Protein AF-A0A830DIE6-F1 (afdb_monomer)

Radius of gyration: 22.25 Å; Cα contacts (8 Å, |Δi|>4): 20; chains: 1; bounding box: 47×18×59 Å

Sequence (75 aa):
MQKVEDALENDLSDSNSLVVKCNSLLVDIENEITIVHNFIRNKYRSKFPDLESLVNHPIDYARLVKKIGNETDLT

InterPro domains:
  IPR002687 Nop domain [PF01798] (25-73)
  IPR012976 NOSIC [SM00931] (18-70)
  IPR027105 U4/U6 small nuclear ribonucleoprotein Prp31 [PTHR13904] (1-75)
  IPR036070 Nop domain superfamily [SSF89124] (14-74)

pLDDT: mean 88.37, std 10.96, range [55.53, 98.56]

Solvent-accessible surfa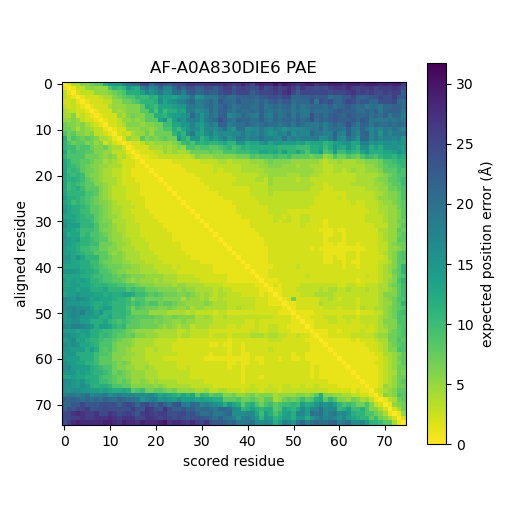ce area (backbone atoms only — not comparable to full-atom values): 4404 Å² total; per-residue (Å²): 111,69,74,59,54,58,52,52,53,48,55,53,50,53,52,50,52,50,53,52,53,51,53,55,52,50,53,53,50,55,50,50,51,51,53,52,35,51,54,52,46,69,67,43,39,86,79,49,58,63,55,58,80,74,37,81,51,55,68,60,37,52,51,47,52,63,70,48,62,87,65,86,75,93,124

Nearest PDB structures (foldseek):
  3siv-assembly1_E  TM=8.938E-01  e=4.057E-03  Homo sapiens
  2ozb-assembly1_B  TM=8.923E-01  e=3.787E-03  Homo sapiens
  8r0a-assembly1_L  TM=8.864E-01  e=1.400E-02  Homo sapiens

Foldseek 3Di:
DVVVVVVVVVVVVVVVVVVVVVVVVVVVVVVVLVVVLVVLLVVCCVLPVCLCVVDVDSVVSVVVCVVCPPPNDPD

Structure (mmCIF, N/CA/C/O backbone):
data_AF-A0A830DIE6-F1
#
_entry.id   AF-A0A830DIE6-F1
#
loop_
_atom_site.group_PDB
_atom_site.id
_atom_site.type_symbol
_atom_site.label_atom_id
_atom_site.label_alt_id
_atom_site.label_comp_id
_atom_site.label_asym_id
_atom_site.label_entity_id
_atom_site.label_seq_id
_atom_site.pdbx_PDB_ins_code
_atom_site.Cartn_x
_atom_site.Cartn_y
_atom_site.Cartn_z
_atom_site.occupancy
_atom_site.B_iso_or_equiv
_atom_site.auth_seq_id
_atom_site.auth_comp_id
_atom_site.auth_asym_id
_atom_site.auth_atom_id
_atom_site.pdbx_PDB_model_num
ATOM 1 N N . MET A 1 1 ? 26.444 -7.445 -42.430 1.00 62.78 1 MET A N 1
ATOM 2 C CA . MET A 1 1 ? 26.592 -8.001 -41.072 1.00 62.78 1 MET A CA 1
ATOM 3 C C . MET A 1 1 ? 26.529 -6.878 -40.041 1.00 62.78 1 MET A C 1
ATOM 5 O O . MET A 1 1 ? 25.552 -6.883 -39.316 1.00 62.78 1 MET A O 1
ATOM 9 N N . GLN A 1 2 ? 27.355 -5.824 -40.137 1.00 69.81 2 GLN A N 1
ATOM 10 C CA . GLN A 1 2 ? 27.312 -4.640 -39.246 1.00 69.81 2 GLN A CA 1
ATOM 11 C C . GLN A 1 2 ? 25.913 -4.043 -38.964 1.00 69.81 2 GLN A C 1
ATOM 13 O O . GLN A 1 2 ? 25.516 -3.913 -37.820 1.00 69.81 2 GLN A O 1
ATOM 18 N N . LYS A 1 3 ? 25.098 -3.772 -39.996 1.00 74.44 3 LYS A N 1
ATOM 19 C CA . LYS A 1 3 ? 23.747 -3.192 -39.809 1.00 74.44 3 LYS A CA 1
ATOM 20 C C . LYS A 1 3 ? 22.773 -4.067 -39.005 1.00 74.44 3 LYS A C 1
ATOM 22 O O . LYS A 1 3 ? 21.780 -3.555 -38.506 1.00 74.44 3 LYS A O 1
ATOM 27 N N . VAL A 1 4 ? 22.999 -5.381 -38.970 1.00 78.31 4 VAL A N 1
ATOM 28 C CA . VAL A 1 4 ? 22.151 -6.324 -38.222 1.00 78.31 4 VAL A CA 1
ATOM 29 C C . VAL A 1 4 ? 22.579 -6.355 -36.756 1.00 78.31 4 VAL A C 1
ATOM 31 O O . VAL A 1 4 ? 21.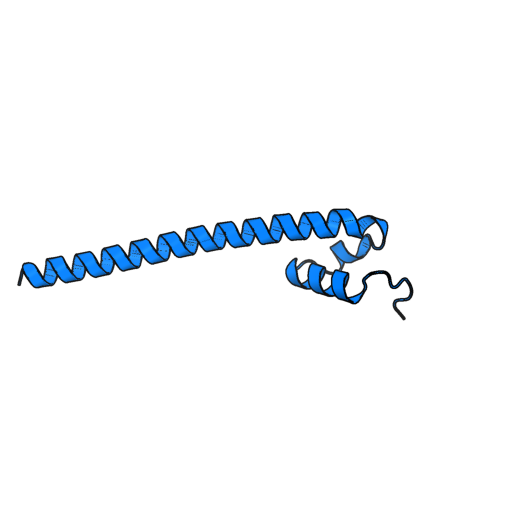726 -6.419 -35.882 1.00 78.31 4 VAL A O 1
ATOM 34 N N . GLU A 1 5 ? 23.883 -6.252 -36.496 1.00 74.38 5 GLU A N 1
ATOM 35 C CA . GLU A 1 5 ? 24.447 -6.154 -35.147 1.00 74.38 5 GLU A CA 1
ATOM 36 C C . GLU A 1 5 ? 24.038 -4.834 -34.478 1.00 74.38 5 GLU A C 1
ATOM 38 O O . GLU A 1 5 ? 23.517 -4.865 -33.367 1.00 74.38 5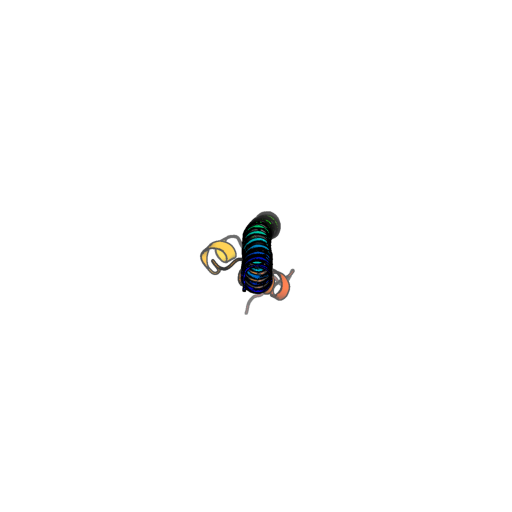 GLU A O 1
ATOM 43 N N . ASP A 1 6 ? 24.126 -3.708 -35.196 1.00 75.69 6 ASP A N 1
ATOM 44 C CA . ASP A 1 6 ? 23.723 -2.389 -34.682 1.00 75.69 6 ASP A CA 1
ATOM 45 C C . ASP A 1 6 ? 22.214 -2.329 -34.344 1.00 75.69 6 ASP A C 1
ATOM 47 O O . ASP A 1 6 ? 21.802 -1.698 -33.371 1.00 75.69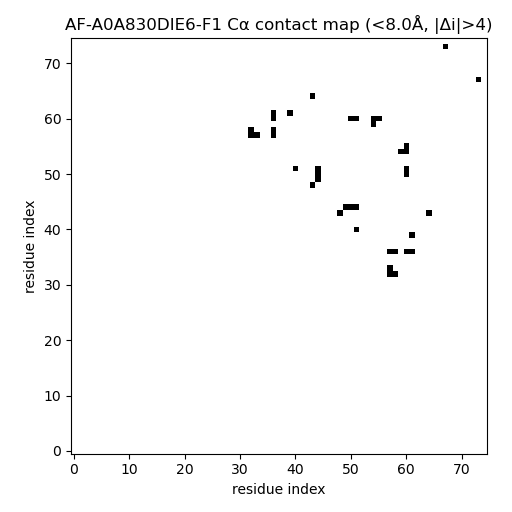 6 ASP A O 1
ATOM 51 N N . ALA A 1 7 ? 21.365 -2.994 -35.140 1.00 75.62 7 ALA A N 1
ATOM 52 C CA . ALA A 1 7 ? 19.924 -3.066 -34.887 1.00 75.62 7 ALA A CA 1
ATOM 53 C C . ALA A 1 7 ? 19.595 -3.949 -33.672 1.00 75.62 7 ALA A C 1
ATOM 55 O O . ALA A 1 7 ? 18.729 -3.599 -32.873 1.00 75.62 7 ALA A O 1
ATOM 56 N N . LEU A 1 8 ? 20.312 -5.066 -33.512 1.00 73.94 8 LEU A N 1
ATOM 57 C CA . LEU A 1 8 ? 20.139 -5.971 -32.378 1.00 73.94 8 LEU A CA 1
ATOM 58 C C . LEU A 1 8 ? 20.593 -5.319 -31.061 1.00 73.94 8 LEU A C 1
ATOM 60 O O . LEU A 1 8 ? 19.946 -5.493 -30.031 1.00 73.94 8 LEU A O 1
ATOM 64 N N . GLU A 1 9 ? 21.678 -4.543 -31.096 1.00 73.81 9 GLU A N 1
ATOM 65 C CA . GLU A 1 9 ? 22.179 -3.789 -29.943 1.00 73.81 9 GLU A CA 1
ATOM 66 C C . GLU A 1 9 ? 21.213 -2.669 -29.522 1.00 73.81 9 GLU A C 1
ATOM 68 O O . GLU A 1 9 ? 20.992 -2.462 -28.326 1.00 73.81 9 GLU A O 1
ATOM 73 N N . ASN A 1 10 ? 20.561 -2.009 -30.484 1.00 75.00 10 ASN A N 1
ATOM 74 C CA . ASN A 1 10 ? 19.567 -0.975 -30.201 1.00 75.00 10 ASN A CA 1
ATOM 75 C C . ASN A 1 10 ? 18.302 -1.546 -29.527 1.00 75.00 10 ASN A C 1
ATOM 77 O O . ASN A 1 10 ? 17.890 -1.039 -28.483 1.00 75.00 10 ASN A O 1
ATOM 81 N N . ASP A 1 11 ? 17.757 -2.660 -30.032 1.00 74.44 11 ASP A N 1
ATOM 82 C CA . ASP A 1 11 ? 16.594 -3.343 -29.432 1.00 74.44 11 ASP A CA 1
ATOM 83 C C . ASP A 1 11 ? 16.876 -3.815 -27.990 1.00 74.44 11 ASP A C 1
ATOM 85 O O . ASP A 1 11 ? 16.034 -3.688 -27.092 1.00 74.44 11 ASP A O 1
ATOM 89 N N . LEU A 1 12 ? 18.085 -4.329 -27.735 1.00 75.56 12 LEU A N 1
ATOM 90 C CA . LEU A 1 12 ? 18.533 -4.704 -26.390 1.00 75.56 12 LEU A CA 1
ATOM 91 C C . LEU A 1 12 ? 18.632 -3.482 -25.464 1.00 75.56 12 LEU A C 1
ATOM 93 O O . LEU A 1 12 ? 18.273 -3.565 -24.285 1.00 75.56 12 LEU A O 1
ATOM 97 N N . SER A 1 13 ? 19.096 -2.343 -25.986 1.00 78.19 13 SER A N 1
ATOM 98 C CA . SER A 1 13 ? 19.206 -1.092 -25.231 1.00 78.19 13 SER A CA 1
ATOM 99 C C . SER A 1 13 ? 17.834 -0.532 -24.833 1.00 78.19 13 SER A C 1
ATOM 101 O O . SER A 1 13 ? 17.634 -0.159 -23.670 1.00 78.19 13 SER A O 1
ATOM 103 N N . ASP A 1 14 ? 16.858 -0.581 -25.743 1.00 82.00 14 ASP A N 1
ATOM 104 C CA . ASP A 1 14 ? 15.486 -0.133 -25.506 1.00 82.00 14 ASP A CA 1
ATOM 105 C C . ASP A 1 14 ? 14.770 -1.028 -24.487 1.00 82.00 14 ASP A C 1
ATOM 107 O O . ASP A 1 14 ? 14.128 -0.531 -23.554 1.00 82.00 14 ASP A O 1
ATOM 111 N N . SER A 1 15 ? 14.945 -2.350 -24.593 1.00 84.88 15 SER A N 1
ATOM 112 C CA . SER A 1 15 ? 14.416 -3.311 -23.617 1.00 84.88 15 SER A CA 1
ATOM 113 C C . SER A 1 15 ? 14.980 -3.065 -22.214 1.00 84.88 15 SER A C 1
ATOM 115 O O . SER A 1 15 ? 14.230 -3.010 -21.237 1.00 84.88 15 SER A O 1
ATOM 117 N N . ASN A 1 16 ? 16.294 -2.862 -22.091 1.00 87.19 16 A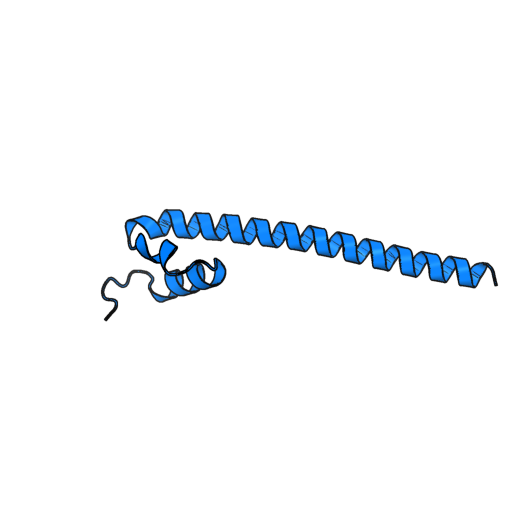SN A N 1
ATOM 118 C CA . ASN A 1 16 ? 16.922 -2.571 -20.801 1.00 87.19 16 ASN A CA 1
ATOM 119 C C . ASN A 1 16 ? 16.430 -1.238 -20.215 1.00 87.19 16 ASN A C 1
ATOM 121 O O . ASN A 1 16 ? 16.143 -1.159 -19.019 1.00 87.19 16 ASN A O 1
ATOM 125 N N . SER A 1 17 ? 16.267 -0.209 -21.053 1.00 91.25 17 SER A N 1
ATOM 126 C CA . SER A 1 17 ? 15.691 1.078 -20.645 1.00 91.25 17 SER A CA 1
ATOM 127 C C . SER A 1 17 ? 14.270 0.918 -20.099 1.00 91.25 17 SER A C 1
ATOM 129 O O . SER A 1 17 ? 13.928 1.505 -19.069 1.00 91.25 17 SER A O 1
ATOM 131 N N . LEU A 1 18 ? 13.443 0.097 -20.751 1.00 93.19 18 LEU A N 1
ATOM 132 C CA . LEU A 1 18 ? 12.083 -0.182 -20.301 1.00 93.19 18 LEU A CA 1
ATOM 133 C C . LEU A 1 18 ? 12.070 -0.885 -18.942 1.00 93.19 18 LEU A C 1
ATOM 135 O O . LEU A 1 18 ? 11.341 -0.456 -18.052 1.00 93.19 18 LEU A O 1
ATOM 139 N N . VAL A 1 19 ? 12.905 -1.910 -18.753 1.00 94.94 19 VAL A N 1
ATOM 140 C CA . VAL A 1 19 ? 13.004 -2.630 -17.472 1.00 94.94 19 VAL A CA 1
ATOM 141 C C . VAL A 1 19 ? 13.404 -1.685 -16.340 1.00 94.94 19 VAL A C 1
ATOM 143 O O . VAL A 1 19 ? 12.783 -1.705 -15.278 1.00 94.94 19 VAL A O 1
ATOM 146 N N . VAL A 1 20 ? 14.388 -0.808 -16.567 1.00 95.94 20 VAL A N 1
ATOM 147 C CA . VAL A 1 20 ? 14.800 0.193 -15.571 1.00 95.94 20 VAL A CA 1
ATOM 148 C C . VAL A 1 20 ? 13.638 1.125 -15.219 1.00 95.94 20 VAL A C 1
ATOM 150 O O . VAL A 1 20 ? 13.366 1.329 -14.037 1.00 95.94 20 VAL A O 1
ATOM 153 N N . LYS A 1 21 ? 12.904 1.633 -16.218 1.00 96.38 21 LYS A N 1
ATOM 154 C CA . LYS A 1 21 ? 11.721 2.482 -15.992 1.00 96.38 21 LYS A CA 1
ATOM 155 C C . LYS A 1 21 ? 10.628 1.754 -15.210 1.00 96.38 21 LYS A C 1
ATOM 157 O O . LYS A 1 21 ? 10.052 2.336 -14.295 1.00 96.38 21 LYS A O 1
ATOM 162 N N . CYS A 1 22 ? 10.352 0.492 -15.541 1.00 97.19 22 CYS A N 1
ATOM 163 C CA . CYS A 1 22 ? 9.388 -0.330 -14.813 1.00 97.19 22 CYS A CA 1
ATOM 164 C C . CYS A 1 22 ? 9.801 -0.512 -13.350 1.00 97.19 22 CYS A C 1
ATOM 166 O O . CYS A 1 22 ? 8.964 -0.365 -12.467 1.00 97.19 22 CYS A O 1
ATOM 168 N N . ASN A 1 23 ? 11.082 -0.765 -13.083 1.00 96.75 23 ASN A N 1
ATOM 169 C CA . ASN A 1 23 ? 11.582 -0.906 -11.718 1.00 96.75 23 ASN A CA 1
ATOM 170 C C . ASN A 1 23 ? 11.473 0.402 -10.926 1.00 96.75 23 ASN A C 1
ATOM 172 O O . ASN A 1 23 ? 11.067 0.369 -9.769 1.00 96.75 23 ASN A O 1
ATOM 176 N N . SER A 1 24 ? 11.766 1.553 -11.541 1.00 97.62 24 SER A N 1
ATOM 177 C CA . SER A 1 24 ? 11.525 2.857 -10.907 1.00 97.62 24 SER A CA 1
ATOM 178 C C . SER A 1 24 ? 10.047 3.050 -10.562 1.00 97.62 24 SER A C 1
ATOM 180 O O . SER A 1 24 ? 9.727 3.410 -9.434 1.00 97.62 24 SER A O 1
ATOM 182 N N . LEU A 1 25 ? 9.144 2.717 -11.490 1.00 98.19 25 LEU A N 1
ATOM 183 C CA . LEU A 1 25 ? 7.704 2.807 -11.253 1.00 98.19 25 LEU A CA 1
ATOM 184 C C . LEU A 1 25 ? 7.234 1.870 -10.127 1.00 98.19 25 LEU A C 1
ATOM 186 O O . LEU A 1 25 ? 6.342 2.233 -9.365 1.00 98.19 25 LEU A O 1
ATOM 190 N N . LEU A 1 26 ? 7.822 0.676 -10.002 1.00 98.25 26 LEU A N 1
ATOM 191 C CA . LEU A 1 26 ? 7.512 -0.245 -8.904 1.00 98.25 26 LEU A CA 1
ATOM 192 C C . LEU A 1 26 ? 7.857 0.369 -7.544 1.00 98.25 26 LEU A C 1
ATOM 194 O O . LEU A 1 26 ? 7.030 0.315 -6.637 1.00 98.25 26 LEU A O 1
ATOM 198 N N . VAL A 1 27 ? 9.024 1.008 -7.426 1.00 98.31 27 VAL A N 1
ATOM 199 C CA . VAL A 1 27 ? 9.428 1.708 -6.196 1.00 98.31 27 VAL A CA 1
ATOM 200 C C . VAL A 1 27 ? 8.454 2.844 -5.867 1.00 98.31 27 VAL A C 1
ATOM 202 O O . VAL A 1 27 ? 8.049 2.996 -4.715 1.00 98.31 27 VAL A O 1
ATOM 205 N N . ASP A 1 28 ? 8.026 3.614 -6.869 1.00 98.56 28 ASP A N 1
ATOM 206 C CA . ASP A 1 28 ? 7.041 4.684 -6.673 1.00 98.56 28 ASP A CA 1
ATOM 207 C C . ASP A 1 28 ? 5.697 4.131 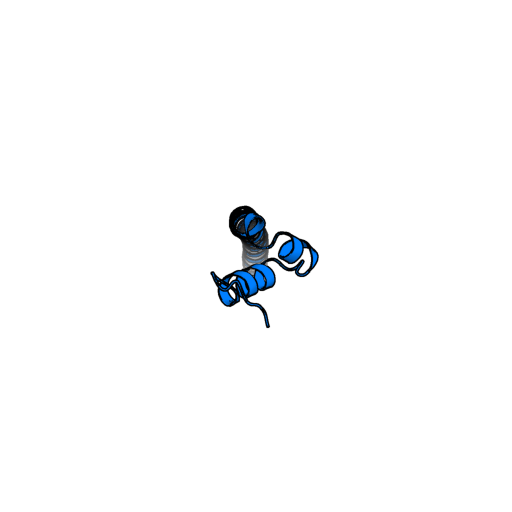-6.169 1.00 98.56 28 ASP A C 1
ATOM 209 O O . ASP A 1 28 ? 5.111 4.668 -5.229 1.00 98.56 28 ASP A O 1
ATOM 213 N N . ILE A 1 29 ? 5.233 3.008 -6.728 1.00 98.44 29 ILE A N 1
ATOM 214 C CA . ILE A 1 29 ? 4.006 2.332 -6.283 1.00 98.44 29 ILE A CA 1
ATOM 215 C C . ILE A 1 29 ? 4.133 1.841 -4.832 1.00 98.44 29 ILE A C 1
ATOM 217 O O . ILE A 1 29 ? 3.201 2.014 -4.045 1.00 98.44 29 ILE A O 1
ATOM 221 N N . GLU A 1 30 ? 5.266 1.249 -4.450 1.00 98.31 30 GLU A N 1
ATOM 222 C CA . GLU A 1 30 ? 5.514 0.797 -3.072 1.00 98.31 30 GLU A CA 1
ATOM 223 C C . GLU A 1 30 ? 5.504 1.964 -2.067 1.00 98.31 30 GLU A C 1
ATOM 225 O O . GLU A 1 30 ? 4.935 1.853 -0.970 1.00 98.31 30 GLU A O 1
ATOM 230 N N . ASN A 1 31 ? 6.063 3.111 -2.461 1.00 98.50 31 ASN A N 1
ATOM 231 C CA . ASN A 1 31 ? 6.025 4.337 -1.666 1.00 98.50 31 ASN A CA 1
ATOM 232 C C . ASN A 1 31 ? 4.587 4.841 -1.477 1.00 98.50 31 ASN A C 1
ATOM 234 O O . ASN A 1 31 ? 4.177 5.122 -0.348 1.00 98.50 31 ASN A O 1
ATOM 238 N N . GLU A 1 32 ? 3.789 4.888 -2.545 1.00 98.44 32 GLU A N 1
ATOM 239 C CA . GLU A 1 32 ? 2.382 5.301 -2.479 1.00 98.44 32 GLU A CA 1
ATOM 240 C C . GLU A 1 32 ? 1.539 4.364 -1.602 1.00 98.44 32 GLU A C 1
ATOM 242 O O . GLU A 1 32 ? 0.749 4.825 -0.771 1.00 98.44 32 GLU A O 1
ATOM 247 N N . ILE A 1 33 ? 1.748 3.043 -1.694 1.00 98.31 33 ILE A N 1
ATOM 248 C CA . ILE A 1 33 ? 1.097 2.066 -0.804 1.00 98.31 33 ILE A CA 1
ATOM 249 C C . ILE A 1 33 ? 1.409 2.390 0.661 1.00 98.31 33 ILE A C 1
ATOM 251 O O . ILE A 1 33 ? 0.506 2.389 1.503 1.00 98.31 33 ILE A O 1
ATOM 255 N N . THR A 1 34 ? 2.668 2.707 0.967 1.00 98.00 34 THR A N 1
ATOM 256 C CA . THR A 1 34 ? 3.106 3.054 2.325 1.00 98.00 34 THR A CA 1
ATOM 257 C C . THR A 1 34 ? 2.456 4.349 2.820 1.00 98.00 34 THR A C 1
ATOM 259 O O . THR A 1 34 ? 1.970 4.407 3.955 1.00 98.00 34 THR A O 1
ATOM 262 N N . ILE A 1 35 ? 2.393 5.383 1.975 1.00 98.31 35 ILE A N 1
ATOM 263 C CA . ILE A 1 35 ? 1.756 6.670 2.294 1.00 98.31 35 ILE A CA 1
ATOM 264 C C . ILE A 1 35 ? 0.266 6.472 2.596 1.00 98.31 35 ILE A C 1
ATOM 266 O O . ILE A 1 35 ? -0.220 6.903 3.647 1.00 98.31 35 ILE A O 1
ATOM 270 N N . VAL A 1 36 ? -0.455 5.771 1.717 1.00 97.94 36 VAL A N 1
ATOM 271 C CA . VAL A 1 36 ? -1.892 5.508 1.877 1.00 97.94 36 VAL A CA 1
ATOM 272 C C . VAL A 1 36 ? -2.163 4.648 3.111 1.00 97.94 36 VAL A C 1
ATOM 274 O O . VAL A 1 36 ? -3.074 4.953 3.884 1.00 97.94 36 VAL A O 1
ATOM 277 N N . HIS A 1 37 ? -1.362 3.607 3.351 1.00 97.75 37 HIS A N 1
ATOM 278 C CA . HIS A 1 37 ? -1.495 2.774 4.545 1.00 97.75 37 HIS A CA 1
ATOM 279 C C . HIS A 1 37 ? -1.338 3.595 5.830 1.00 97.75 37 HIS A C 1
ATOM 281 O O . HIS A 1 37 ? -2.199 3.529 6.709 1.00 97.75 37 HIS A O 1
ATOM 287 N N . ASN A 1 38 ? -0.298 4.431 5.917 1.00 96.94 38 ASN A N 1
ATOM 288 C CA . ASN A 1 38 ? -0.077 5.306 7.068 1.00 96.94 38 ASN A CA 1
ATOM 289 C C . ASN A 1 38 ? -1.223 6.308 7.262 1.00 96.94 38 ASN A C 1
ATOM 291 O O . ASN A 1 38 ? -1.642 6.546 8.396 1.00 96.94 38 ASN A O 1
ATOM 295 N N . PHE A 1 39 ? -1.772 6.860 6.176 1.00 97.12 39 PHE A N 1
ATOM 296 C CA . PHE A 1 39 ? -2.934 7.747 6.236 1.00 97.12 39 PHE A CA 1
ATOM 297 C C . PHE A 1 39 ? -4.161 7.053 6.850 1.00 97.12 39 PHE A C 1
ATOM 299 O O . PHE A 1 39 ? -4.767 7.580 7.788 1.00 97.12 39 PHE A O 1
ATOM 306 N N . ILE A 1 40 ? -4.506 5.854 6.365 1.00 95.31 40 ILE A N 1
ATOM 307 C CA . ILE A 1 40 ? -5.643 5.072 6.876 1.00 95.31 40 ILE A CA 1
ATOM 308 C C . ILE A 1 40 ? -5.405 4.696 8.342 1.00 95.31 40 ILE A C 1
ATOM 310 O O . ILE A 1 40 ? -6.275 4.921 9.185 1.00 95.31 40 ILE A O 1
ATOM 314 N N . ARG A 1 41 ? -4.214 4.177 8.658 1.00 94.62 41 ARG A N 1
ATOM 315 C CA . ARG A 1 41 ? -3.803 3.763 10.005 1.00 94.62 41 ARG A CA 1
ATOM 316 C C . ARG A 1 41 ? -3.916 4.902 11.012 1.00 94.62 41 ARG A C 1
ATOM 318 O O . ARG A 1 41 ? -4.537 4.732 12.057 1.00 94.62 41 ARG A O 1
ATOM 325 N N . ASN A 1 42 ? -3.378 6.077 10.690 1.00 94.88 42 ASN A N 1
ATOM 326 C CA . ASN A 1 42 ? -3.430 7.238 11.580 1.00 94.88 42 ASN A CA 1
ATOM 327 C C . ASN A 1 42 ? -4.869 7.656 11.899 1.00 94.88 42 ASN A C 1
ATOM 329 O O . ASN A 1 42 ? -5.159 8.053 13.025 1.00 94.88 42 ASN A O 1
ATOM 333 N N . LYS A 1 43 ? -5.780 7.531 10.928 1.00 91.81 43 LYS A N 1
ATOM 334 C CA . LYS A 1 43 ? -7.195 7.855 11.116 1.00 91.81 43 LYS A CA 1
ATOM 335 C C . LYS A 1 43 ? -7.959 6.772 11.881 1.00 91.81 43 LYS A C 1
ATOM 337 O O . LYS A 1 43 ? -8.839 7.105 12.666 1.00 91.81 43 LYS A O 1
ATOM 342 N N . TYR A 1 44 ? -7.644 5.497 11.653 1.00 92.56 44 TYR A N 1
ATOM 343 C CA . TYR A 1 44 ? -8.383 4.368 12.227 1.00 92.56 44 TYR A CA 1
ATOM 344 C C . TYR A 1 44 ? -7.890 3.937 13.614 1.00 92.56 44 TYR A C 1
ATOM 346 O O . TYR A 1 44 ? -8.637 3.320 14.375 1.00 92.56 44 TYR A O 1
ATOM 354 N N . ARG A 1 45 ? -6.657 4.311 13.983 1.00 91.38 45 ARG A N 1
ATOM 355 C CA . ARG A 1 45 ? -6.038 3.981 15.274 1.00 91.38 45 ARG A CA 1
ATOM 356 C C . ARG A 1 45 ? -6.892 4.367 16.482 1.00 91.38 45 ARG A C 1
ATOM 358 O O . ARG A 1 45 ? -6.889 3.638 17.465 1.00 91.38 45 ARG A O 1
ATOM 365 N N . SER A 1 46 ? -7.615 5.487 16.431 1.00 89.81 46 SER A N 1
ATOM 366 C CA . SER A 1 46 ? -8.472 5.928 17.543 1.00 89.81 46 SER A CA 1
ATOM 367 C C . SER A 1 46 ? -9.649 4.989 17.813 1.00 89.81 46 SER A C 1
ATOM 369 O O . SER A 1 46 ? -10.188 5.001 18.915 1.00 89.81 46 SER A O 1
ATOM 371 N N . LYS A 1 47 ? -10.048 4.188 16.820 1.00 87.19 47 LYS A N 1
ATOM 372 C CA . LYS A 1 47 ? -11.171 3.260 16.919 1.00 87.19 47 LYS A CA 1
ATOM 373 C C . LYS A 1 47 ? -10.724 1.845 17.275 1.00 87.19 47 LYS A C 1
ATOM 375 O O . LYS A 1 47 ? -11.335 1.224 18.136 1.00 87.19 47 LYS A O 1
ATOM 380 N N . PH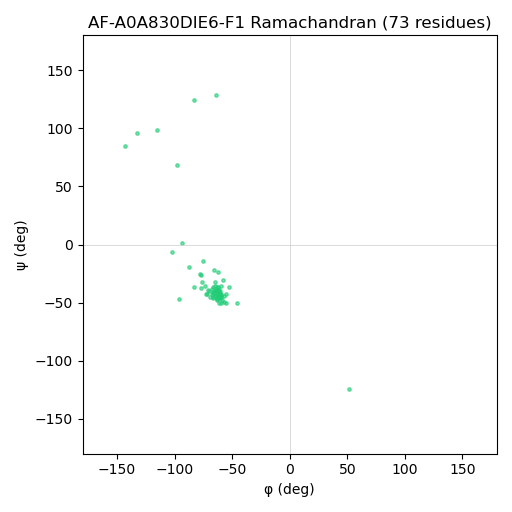E A 1 48 ? -9.694 1.336 16.601 1.00 88.44 48 PHE A N 1
ATOM 381 C CA . PHE A 1 48 ? -9.186 -0.013 16.839 1.00 88.44 48 PHE A CA 1
ATOM 382 C C . PHE A 1 48 ? -7.654 -0.039 16.720 1.00 88.44 48 PHE A C 1
ATOM 384 O O . PHE A 1 48 ? -7.121 -0.331 15.645 1.00 88.44 48 PHE A O 1
ATOM 391 N N . PRO A 1 49 ? -6.927 0.303 17.799 1.00 88.62 49 PRO A N 1
ATOM 392 C CA . PRO A 1 49 ? -5.469 0.401 17.770 1.00 88.62 49 PRO A CA 1
ATOM 393 C C . PRO A 1 49 ? -4.790 -0.949 17.500 1.00 88.62 49 PRO A C 1
ATOM 395 O O . PRO A 1 49 ? -3.772 -0.980 16.810 1.00 88.62 49 PRO A O 1
ATOM 398 N N . ASP A 1 50 ? -5.376 -2.059 17.958 1.00 90.19 50 ASP A N 1
ATOM 399 C CA . ASP A 1 50 ? -4.768 -3.390 17.820 1.00 90.19 50 ASP A CA 1
ATOM 400 C C . ASP A 1 50 ? -4.859 -3.956 16.396 1.00 90.19 50 ASP A C 1
ATOM 402 O O . ASP A 1 50 ? -4.142 -4.893 16.057 1.00 90.19 50 ASP A O 1
ATOM 406 N N . LEU A 1 51 ? -5.682 -3.378 15.511 1.00 90.19 51 LEU A N 1
ATOM 407 C CA . LEU A 1 51 ? -5.769 -3.840 14.120 1.00 90.19 51 LEU A CA 1
ATOM 408 C C . LEU A 1 51 ? -4.408 -3.775 13.407 1.00 90.19 51 LEU A C 1
ATOM 410 O O . LEU A 1 51 ? -4.127 -4.573 12.517 1.00 90.19 51 LEU A O 1
ATOM 414 N N . GLU A 1 52 ? -3.567 -2.819 13.803 1.00 88.38 52 GLU A N 1
ATOM 415 C CA . GLU A 1 52 ? -2.231 -2.630 13.245 1.00 88.38 52 GLU A CA 1
ATOM 416 C C . GLU A 1 52 ? -1.290 -3.795 13.571 1.00 88.38 52 GLU A C 1
ATOM 418 O O . GLU A 1 52 ? -0.545 -4.235 12.702 1.00 88.38 52 GLU A O 1
ATOM 423 N N . SER A 1 53 ? -1.336 -4.315 14.800 1.00 91.94 53 SER A N 1
ATOM 424 C CA . SER A 1 53 ? -0.501 -5.450 15.208 1.00 91.94 53 SER A CA 1
ATOM 425 C C . SER A 1 53 ? -1.048 -6.783 14.696 1.00 91.94 53 SER A C 1
ATOM 427 O O . SER A 1 53 ? -0.286 -7.730 14.505 1.00 91.94 53 SER A O 1
ATOM 429 N N . LEU A 1 54 ? -2.358 -6.859 14.445 1.00 94.12 54 LEU A N 1
ATOM 430 C CA . LEU A 1 54 ? -3.012 -8.043 13.892 1.00 94.12 54 LEU A CA 1
ATOM 431 C C . LEU A 1 54 ? -2.772 -8.209 12.385 1.00 94.12 54 LEU A C 1
ATOM 433 O O . LEU A 1 54 ? -2.737 -9.337 11.893 1.00 94.12 54 LEU A O 1
ATOM 437 N N . VAL A 1 55 ? -2.629 -7.108 11.639 1.00 94.44 55 VAL A N 1
ATOM 438 C CA . VAL A 1 55 ? -2.586 -7.129 10.170 1.00 94.44 55 VAL A CA 1
ATOM 439 C C . VAL A 1 55 ? -1.421 -6.296 9.653 1.00 94.44 55 VAL A C 1
ATOM 441 O O . VAL A 1 55 ? -1.531 -5.090 9.443 1.00 94.44 55 VAL A O 1
ATOM 444 N N . ASN A 1 56 ? -0.313 -6.979 9.370 1.00 93.38 56 ASN A N 1
ATOM 445 C CA . ASN A 1 56 ? 0.930 -6.340 8.931 1.00 93.38 56 ASN A CA 1
ATOM 446 C C . ASN A 1 56 ? 0.915 -5.903 7.455 1.00 93.38 56 ASN A C 1
ATOM 448 O O . ASN A 1 56 ? 1.649 -4.995 7.074 1.00 93.38 56 ASN A O 1
ATOM 452 N N . HIS A 1 57 ? 0.122 -6.560 6.599 1.00 96.75 57 HIS A N 1
ATOM 453 C CA . HIS A 1 57 ? 0.131 -6.274 5.164 1.00 96.75 57 HIS A CA 1
ATOM 454 C C . HIS A 1 57 ? -0.760 -5.056 4.837 1.00 96.75 57 HIS A C 1
ATOM 456 O O . HIS A 1 57 ? -1.956 -5.070 5.151 1.00 96.75 57 HIS A O 1
ATOM 462 N N . PRO A 1 58 ? -0.233 -4.007 4.174 1.00 96.44 58 PRO A N 1
ATOM 463 C CA . PRO A 1 58 ? -0.910 -2.713 4.062 1.00 96.44 58 PRO A CA 1
ATOM 464 C C . PRO A 1 58 ? -2.220 -2.765 3.269 1.00 96.44 58 PRO A C 1
ATOM 466 O O . PRO A 1 58 ? -3.188 -2.082 3.616 1.00 96.44 58 PRO A O 1
ATOM 469 N N . ILE A 1 59 ? -2.273 -3.600 2.227 1.00 96.44 59 ILE A N 1
ATOM 470 C CA . ILE A 1 59 ? -3.466 -3.762 1.387 1.00 96.44 59 ILE A CA 1
ATOM 471 C C . ILE A 1 59 ? -4.572 -4.487 2.160 1.00 96.44 59 ILE A C 1
ATOM 473 O O . ILE A 1 59 ? -5.742 -4.111 2.067 1.00 96.44 59 ILE A O 1
ATOM 477 N N . ASP A 1 60 ? -4.219 -5.499 2.951 1.00 97.19 60 ASP A N 1
ATOM 478 C CA . ASP A 1 60 ? -5.203 -6.251 3.732 1.00 97.19 60 ASP A CA 1
ATOM 479 C C . ASP A 1 60 ? -5.702 -5.442 4.923 1.00 97.19 60 ASP A C 1
ATOM 481 O O . ASP A 1 60 ? -6.903 -5.444 5.193 1.00 97.19 60 ASP A O 1
ATOM 485 N N . TYR A 1 61 ? -4.828 -4.641 5.541 1.00 96.62 61 TYR A N 1
ATOM 486 C CA . TYR A 1 61 ? -5.230 -3.644 6.528 1.00 96.62 61 TYR A CA 1
ATOM 487 C C . TYR A 1 61 ? -6.290 -2.699 5.945 1.00 96.62 61 TYR A C 1
ATOM 489 O O . TYR A 1 61 ? -7.363 -2.532 6.521 1.00 96.62 61 TYR A O 1
ATOM 497 N N . ALA A 1 62 ? -6.047 -2.136 4.756 1.00 96.31 62 ALA A N 1
ATOM 498 C CA . ALA A 1 62 ? -7.004 -1.247 4.098 1.00 96.31 62 ALA A CA 1
ATOM 499 C C . ALA A 1 62 ? -8.338 -1.947 3.767 1.00 96.31 62 ALA A C 1
ATOM 501 O O . ALA A 1 62 ? -9.409 -1.362 3.959 1.00 96.31 62 ALA A O 1
ATOM 502 N N . ARG A 1 63 ? -8.301 -3.206 3.305 1.00 95.75 63 ARG A N 1
ATOM 503 C CA . ARG A 1 63 ? -9.510 -4.012 3.047 1.00 95.75 63 ARG A CA 1
ATOM 504 C C . ARG A 1 63 ? -10.313 -4.259 4.321 1.00 95.75 63 ARG A C 1
ATOM 506 O O . ARG A 1 63 ? -11.534 -4.121 4.289 1.00 95.75 63 ARG A O 1
ATOM 513 N N . LEU A 1 64 ? -9.648 -4.586 5.426 1.00 93.81 64 LEU A N 1
ATOM 514 C CA . L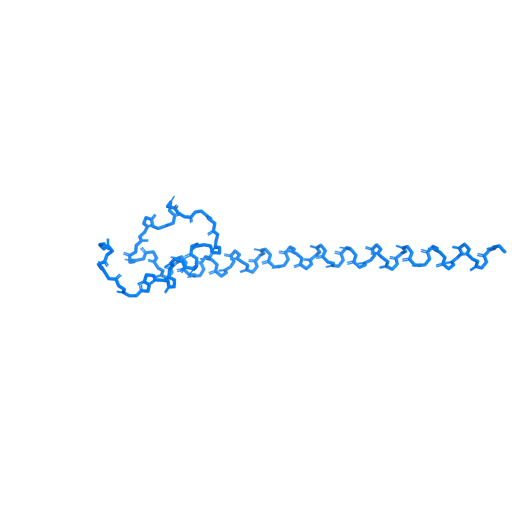EU A 1 64 ? -10.296 -4.826 6.713 1.00 93.81 64 LEU A CA 1
ATOM 515 C C . LEU A 1 64 ? -10.866 -3.543 7.303 1.00 93.81 64 LEU A C 1
ATOM 517 O O . LEU A 1 64 ? -12.033 -3.533 7.671 1.00 93.81 64 LEU A O 1
ATOM 521 N N . VAL A 1 65 ? -10.122 -2.435 7.287 1.00 94.00 65 VAL A N 1
ATOM 522 C CA . VAL A 1 65 ? -10.653 -1.125 7.698 1.00 94.00 65 VAL A CA 1
ATOM 523 C C . VAL A 1 65 ? -11.902 -0.764 6.894 1.00 94.00 65 VAL A C 1
ATOM 525 O O . VAL A 1 65 ? -12.894 -0.316 7.467 1.00 94.00 65 VAL A O 1
ATOM 528 N N . LYS A 1 66 ? -11.897 -1.005 5.576 1.00 92.88 66 LYS A N 1
ATOM 529 C CA . LYS A 1 66 ? -13.076 -0.787 4.727 1.00 92.88 66 LYS A CA 1
ATOM 530 C C . LYS A 1 66 ? -14.240 -1.707 5.104 1.00 92.88 66 LYS A C 1
ATOM 532 O O . LYS A 1 66 ? -15.385 -1.268 5.048 1.00 92.88 66 LYS A O 1
ATOM 537 N N . LYS A 1 67 ? -13.959 -2.967 5.444 1.00 91.12 67 LYS A N 1
ATOM 538 C CA . LYS A 1 67 ? -14.971 -3.966 5.806 1.00 91.12 67 LYS A CA 1
ATOM 539 C C . LYS A 1 67 ? -15.594 -3.691 7.177 1.00 91.12 67 LYS A C 1
ATOM 541 O O . LYS A 1 67 ? -16.805 -3.797 7.281 1.00 91.12 67 LYS A O 1
ATOM 546 N N . ILE A 1 68 ? -14.789 -3.319 8.173 1.00 89.62 68 ILE A N 1
ATOM 547 C CA . ILE A 1 68 ? -15.246 -2.973 9.528 1.00 89.62 68 ILE A CA 1
ATOM 548 C C . ILE A 1 68 ? -15.957 -1.612 9.512 1.00 89.62 68 ILE A C 1
ATOM 550 O O . ILE A 1 68 ? -16.985 -1.416 10.155 1.00 89.62 68 ILE A O 1
ATOM 554 N N . GLY A 1 69 ? -15.408 -0.628 8.792 1.00 84.75 69 GLY A N 1
ATOM 555 C CA . GLY A 1 69 ? -15.981 0.712 8.699 1.00 84.75 69 GLY A CA 1
ATOM 556 C C . GLY A 1 69 ? -16.269 1.318 10.078 1.00 84.75 69 GLY A C 1
ATOM 557 O O . GLY A 1 69 ? -15.383 1.392 10.940 1.00 84.75 69 GLY A O 1
ATOM 558 N N . ASN A 1 70 ? -17.524 1.729 10.293 1.00 78.81 70 ASN A N 1
ATOM 559 C CA . ASN A 1 70 ? -18.016 2.287 11.555 1.00 78.81 70 ASN A CA 1
ATOM 560 C C . ASN A 1 70 ? -18.661 1.255 12.493 1.00 78.81 70 ASN A C 1
ATOM 562 O O . ASN A 1 70 ? -19.003 1.630 13.610 1.00 78.81 70 ASN A O 1
ATOM 566 N N . GLU A 1 71 ? -18.700 -0.025 12.133 1.00 76.50 71 GLU A N 1
ATOM 567 C CA . GLU A 1 71 ? -19.270 -1.073 12.983 1.00 76.50 71 GLU A CA 1
ATOM 568 C C . GLU A 1 71 ? -18.454 -1.221 14.276 1.00 76.50 71 GLU A C 1
ATOM 570 O O . GLU A 1 71 ? -17.221 -1.246 14.251 1.00 76.50 71 GLU A O 1
ATOM 575 N N . THR A 1 72 ? -19.136 -1.189 15.419 1.00 66.38 72 THR A N 1
ATOM 576 C CA . THR A 1 72 ? -18.541 -1.294 16.765 1.00 66.38 72 THR A CA 1
ATOM 577 C C . THR A 1 72 ? -18.718 -2.680 17.372 1.00 66.38 72 THR A C 1
ATOM 579 O O . THR A 1 72 ? -18.175 -2.938 18.440 1.00 66.38 72 THR A O 1
ATOM 582 N N . ASP A 1 73 ? -19.479 -3.545 16.708 1.00 59.75 73 ASP A N 1
ATOM 583 C CA . ASP A 1 73 ? -19.781 -4.897 17.152 1.00 59.75 73 ASP A CA 1
ATOM 584 C C . ASP A 1 73 ? -19.165 -5.874 16.145 1.00 59.75 73 ASP A C 1
ATOM 586 O O . ASP A 1 73 ? -19.673 -6.059 15.042 1.00 59.75 73 ASP A O 1
ATOM 590 N N . LEU A 1 74 ? -17.989 -6.393 16.494 1.00 60.88 74 LEU A N 1
ATOM 591 C CA . LEU A 1 74 ? -17.290 -7.440 15.753 1.00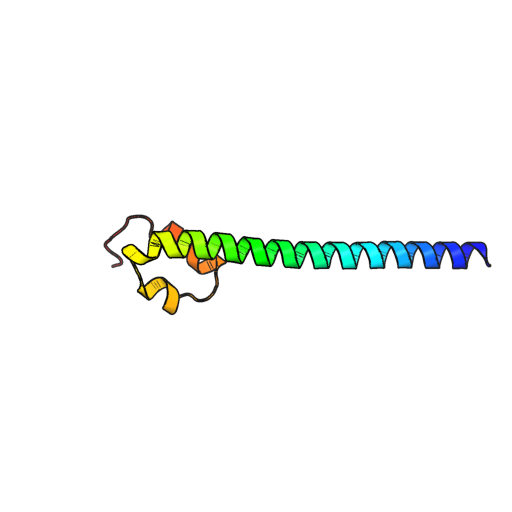 60.88 74 LEU A CA 1
ATOM 592 C C . LEU A 1 74 ? -17.599 -8.772 16.444 1.00 60.88 74 LEU A C 1
ATOM 594 O O . LEU A 1 74 ? -16.734 -9.328 17.122 1.00 60.88 74 LEU A O 1
ATOM 598 N N . THR A 1 75 ? -18.852 -9.217 16.354 1.00 55.53 75 THR A N 1
ATOM 599 C CA . THR A 1 75 ? -19.311 -10.521 16.860 1.00 55.53 75 THR A CA 1
ATOM 600 C C . THR A 1 75 ? -19.327 -11.591 15.777 1.00 55.53 75 THR A C 1
ATOM 602 O O . THR A 1 75 ? -19.594 -11.268 14.597 1.00 55.53 75 THR A O 1
#

Mean predicted aligned error: 7.7 Å

Organism: NCBI:txid374723

Secondary structure (DSSP, 8-state):
-HHHHHHHHHHHHHHHHHHHHHHHHHHHHHHHHHHHHHHHHHHHTTT-TTHHHH--SHHHHHHHHHHHTT-----